Protein AF-A0A2V6FK51-F1 (afdb_monomer_lite)

Foldseek 3Di:
DDDDDDDDPVVVVVLQPPPPCNVPVVVLCVVCVVVQLVLLVVQDPDSVLSVVLLVVLVVVCVSVVHDSVPVVSSSVSSVVSSVVVVVVVVVVVVVVVVVVVVDDPDPPPPPDDD

Structure (mmCIF, N/CA/C/O backbone):
data_AF-A0A2V6FK51-F1
#
_entry.id   AF-A0A2V6FK51-F1
#
loop_
_atom_site.group_PDB
_atom_site.id
_atom_site.type_symbol
_atom_site.label_atom_id
_atom_site.label_alt_id
_atom_site.label_comp_id
_atom_site.label_asym_id
_atom_site.label_entity_id
_atom_site.label_seq_id
_atom_site.pdbx_PDB_ins_code
_atom_site.Cartn_x
_atom_site.Cartn_y
_atom_site.Cartn_z
_atom_site.occupancy
_atom_site.B_iso_or_equiv
_atom_site.auth_seq_id
_atom_site.auth_comp_id
_atom_site.auth_asym_id
_atom_site.auth_atom_id
_atom_site.pdbx_PDB_model_num
ATOM 1 N N . MET A 1 1 ? -17.491 18.019 -10.971 1.00 32.50 1 MET A N 1
ATOM 2 C CA . MET A 1 1 ? -17.907 16.811 -10.222 1.00 32.50 1 MET A CA 1
ATOM 3 C C . MET A 1 1 ? -17.814 15.612 -11.153 1.00 32.50 1 MET A C 1
ATOM 5 O O . MET A 1 1 ? -18.586 15.556 -12.096 1.00 32.50 1 MET A O 1
ATOM 9 N N . ARG A 1 2 ? -16.840 14.709 -10.980 1.00 35.91 2 ARG A N 1
ATOM 10 C CA . ARG A 1 2 ? -16.778 13.467 -11.771 1.00 35.91 2 ARG A CA 1
ATOM 11 C C . ARG A 1 2 ? -17.301 12.322 -10.911 1.00 35.91 2 ARG A C 1
ATOM 13 O O . ARG A 1 2 ? -16.766 12.051 -9.841 1.00 35.91 2 ARG A O 1
ATOM 20 N N . THR A 1 3 ? -18.403 11.745 -11.363 1.00 36.16 3 THR A N 1
ATOM 21 C CA . THR A 1 3 ? -19.141 10.644 -10.752 1.00 36.16 3 THR A CA 1
ATOM 22 C C . THR A 1 3 ? -18.318 9.360 -10.807 1.00 36.16 3 THR A C 1
ATOM 24 O O . THR A 1 3 ? -17.805 8.977 -11.856 1.00 36.16 3 THR A O 1
ATOM 27 N N . TRP A 1 4 ? -18.178 8.699 -9.660 1.00 34.91 4 TRP A N 1
ATOM 28 C CA . TRP A 1 4 ? -17.469 7.431 -9.514 1.00 34.91 4 TRP A CA 1
ATOM 29 C C . TRP A 1 4 ? -18.323 6.291 -10.077 1.00 34.91 4 TRP A C 1
ATOM 31 O O . TRP A 1 4 ? -19.073 5.648 -9.346 1.00 34.91 4 TRP A O 1
ATOM 41 N N . GLN A 1 5 ? -18.234 6.041 -11.382 1.00 46.16 5 GLN A N 1
ATOM 42 C CA . GLN A 1 5 ? -18.797 4.828 -11.971 1.00 46.16 5 GLN A CA 1
ATOM 43 C C . GLN A 1 5 ? -17.912 3.632 -11.602 1.00 46.16 5 GLN A C 1
ATOM 45 O O . GLN A 1 5 ? -16.720 3.589 -11.912 1.00 46.16 5 GLN A O 1
ATOM 50 N N . ARG A 1 6 ? -18.501 2.664 -10.894 1.00 38.59 6 ARG A N 1
ATOM 51 C CA . ARG A 1 6 ? -17.890 1.367 -10.593 1.00 38.59 6 ARG A CA 1
ATOM 52 C C . ARG A 1 6 ? -17.674 0.632 -11.922 1.00 38.59 6 ARG A C 1
ATOM 54 O O . ARG A 1 6 ? -18.643 0.159 -12.504 1.00 38.59 6 ARG A O 1
ATOM 61 N N . LEU A 1 7 ? -16.423 0.571 -12.393 1.00 46.28 7 LEU A N 1
ATOM 62 C CA . LEU A 1 7 ? -16.040 -0.206 -13.580 1.00 46.28 7 LEU A CA 1
ATOM 63 C C . LEU A 1 7 ? -16.497 -1.660 -13.410 1.00 46.28 7 LEU A C 1
ATOM 65 O O . LEU A 1 7 ? -16.212 -2.291 -12.384 1.00 46.28 7 LEU A O 1
ATOM 69 N N . GLY A 1 8 ? -17.198 -2.176 -14.416 1.00 43.38 8 GLY A N 1
ATOM 70 C CA . GLY A 1 8 ? -17.653 -3.559 -14.446 1.00 43.38 8 GLY A CA 1
ATOM 71 C C . GLY A 1 8 ? -16.470 -4.513 -14.598 1.00 43.38 8 GLY A C 1
ATOM 72 O O . GLY A 1 8 ? -15.405 -4.136 -15.083 1.00 43.38 8 GLY A O 1
ATOM 73 N N . TYR A 1 9 ? -16.642 -5.777 -14.205 1.00 46.84 9 TYR A N 1
ATOM 74 C CA . TYR A 1 9 ? -15.6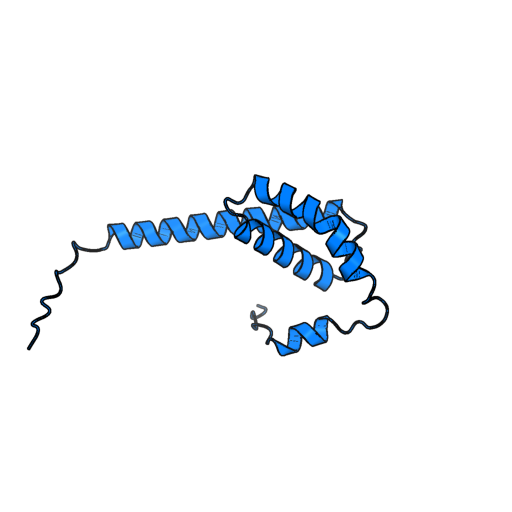13 -6.820 -14.355 1.00 46.84 9 TYR A CA 1
ATOM 75 C C . TYR A 1 9 ? -15.038 -6.901 -15.783 1.00 46.84 9 TYR A C 1
ATOM 77 O O . TYR A 1 9 ? -13.846 -7.135 -15.946 1.00 46.84 9 TYR A O 1
ATOM 85 N N . LYS A 1 10 ? -15.859 -6.597 -16.795 1.00 42.28 10 LYS A N 1
ATOM 86 C CA . LYS A 1 10 ? -15.506 -6.589 -18.223 1.00 42.28 10 LYS A CA 1
ATOM 87 C C . LYS A 1 10 ? -14.622 -5.408 -18.650 1.00 42.28 10 LYS A C 1
ATOM 89 O O . LYS A 1 10 ? -13.908 -5.504 -19.641 1.00 42.28 10 LYS A O 1
ATOM 94 N N . ASP A 1 11 ? -14.616 -4.318 -17.882 1.00 48.00 11 ASP A N 1
ATOM 95 C CA . ASP A 1 11 ? -13.700 -3.203 -18.126 1.00 48.00 11 ASP A CA 1
ATOM 96 C C . ASP A 1 11 ? -12.282 -3.550 -17.680 1.00 48.00 11 ASP A C 1
ATOM 98 O O . ASP A 1 11 ? -11.338 -3.043 -18.270 1.00 48.00 11 ASP A O 1
ATOM 102 N N . ARG A 1 12 ? -12.110 -4.428 -16.675 1.00 48.31 12 ARG A N 1
ATOM 103 C CA . ARG A 1 12 ? -10.782 -4.831 -16.177 1.00 48.31 12 ARG A CA 1
ATOM 104 C C . ARG A 1 12 ? -9.958 -5.517 -17.260 1.00 48.31 12 ARG A C 1
ATOM 106 O O . ARG A 1 12 ? -8.785 -5.204 -17.382 1.00 48.31 12 ARG A O 1
ATOM 113 N N . GLU A 1 13 ? -10.594 -6.370 -18.054 1.00 44.66 13 GLU A N 1
ATOM 114 C CA . GLU A 1 13 ? -9.969 -7.086 -19.169 1.00 44.66 13 GLU A CA 1
ATOM 115 C C . GLU A 1 13 ? -9.593 -6.120 -20.306 1.00 44.66 13 GLU A C 1
ATOM 117 O O . GLU A 1 13 ? -8.476 -6.149 -20.800 1.00 44.66 13 GLU A O 1
ATOM 122 N N . LYS A 1 14 ? -10.449 -5.132 -20.607 1.00 46.97 14 LYS A N 1
ATOM 123 C CA . LYS A 1 14 ? -10.152 -4.086 -21.603 1.00 46.97 14 LYS A CA 1
ATOM 124 C C . LYS A 1 14 ? -9.068 -3.083 -21.184 1.00 46.97 14 LYS A C 1
ATOM 126 O O . LYS A 1 14 ? -8.372 -2.567 -22.052 1.00 46.97 14 LYS A O 1
ATOM 131 N N . VAL A 1 15 ? -8.884 -2.791 -19.887 1.00 52.72 15 VAL A N 1
ATOM 132 C CA . VAL A 1 15 ? -7.704 -2.011 -19.427 1.00 52.72 15 VAL A CA 1
ATOM 133 C C . VAL A 1 15 ? -6.413 -2.844 -19.484 1.00 52.72 15 VAL A C 1
ATOM 135 O O . VAL A 1 15 ? -5.322 -2.294 -19.340 1.00 52.72 15 VAL A O 1
ATOM 138 N N . MET A 1 16 ? -6.540 -4.160 -19.672 1.00 50.62 16 MET A N 1
ATOM 139 C CA . MET A 1 16 ? -5.446 -5.124 -19.792 1.00 50.62 16 MET A CA 1
ATOM 140 C C . MET A 1 16 ? -5.154 -5.506 -21.256 1.00 50.62 16 MET A C 1
ATOM 142 O O . MET A 1 16 ? -4.412 -6.448 -21.486 1.00 50.62 16 MET A O 1
ATOM 146 N N . ASP A 1 17 ? -5.673 -4.759 -22.239 1.00 45.22 17 ASP A N 1
ATOM 147 C CA . ASP A 1 17 ? -5.408 -4.971 -23.670 1.00 45.22 17 ASP A CA 1
ATOM 148 C C . ASP A 1 17 ? -4.600 -3.808 -24.276 1.00 45.22 17 ASP A C 1
ATOM 150 O O . ASP A 1 17 ? -4.992 -3.174 -25.253 1.00 45.22 17 ASP A O 1
ATOM 154 N N . ASN A 1 18 ? -3.423 -3.523 -23.710 1.00 52.34 18 ASN A N 1
ATOM 155 C CA . ASN A 1 18 ? -2.380 -2.757 -24.414 1.00 52.34 18 ASN A CA 1
ATOM 156 C C . ASN A 1 18 ? -1.289 -3.734 -24.903 1.00 52.34 18 ASN A C 1
ATOM 158 O O . ASN A 1 18 ? -0.201 -3.856 -24.340 1.00 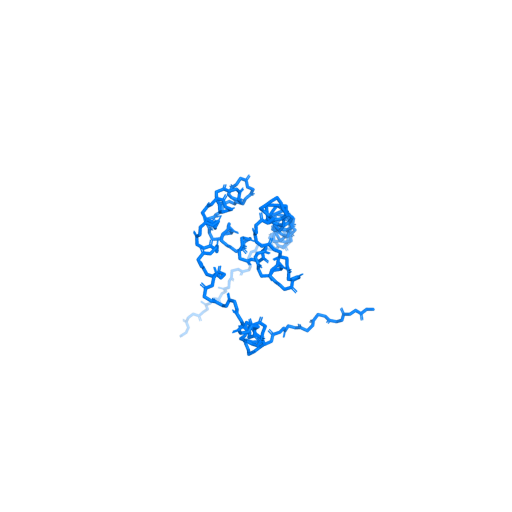52.34 18 ASN A O 1
ATOM 162 N N . VAL A 1 19 ? -1.669 -4.528 -25.905 1.00 47.94 19 VAL A N 1
ATOM 163 C CA . VAL A 1 19 ? -1.185 -5.870 -26.310 1.00 47.94 19 VAL A CA 1
ATOM 164 C C . VAL A 1 19 ? 0.267 -5.951 -26.853 1.00 47.94 19 VAL A C 1
ATOM 166 O O . VAL A 1 19 ? 0.658 -6.942 -27.450 1.00 47.94 19 VAL A O 1
ATOM 169 N N . GLY A 1 20 ? 1.141 -4.974 -26.593 1.00 42.50 20 GLY A N 1
ATOM 170 C CA . GLY A 1 20 ? 2.562 -5.049 -26.993 1.00 42.50 20 GLY A CA 1
ATOM 171 C C . GLY A 1 20 ? 3.535 -5.595 -25.933 1.00 42.50 20 GLY A C 1
ATOM 172 O O . GLY A 1 20 ? 4.614 -6.062 -26.275 1.00 42.50 20 GLY A O 1
ATOM 173 N N . SER A 1 21 ? 3.182 -5.520 -24.644 1.00 52.22 21 SER A N 1
ATOM 174 C CA . SER A 1 21 ? 4.123 -5.691 -23.514 1.00 52.22 21 SER A CA 1
ATOM 175 C C . SER A 1 21 ? 3.637 -6.648 -22.410 1.00 52.22 21 SER A C 1
ATOM 177 O O . SER A 1 21 ? 4.197 -6.686 -21.311 1.00 52.22 21 SER A O 1
ATOM 179 N N . HIS A 1 22 ? 2.581 -7.424 -22.682 1.00 50.38 22 HIS A N 1
ATOM 180 C CA . HIS A 1 22 ? 1.814 -8.138 -21.654 1.00 50.38 22 HIS A CA 1
ATOM 181 C C . HIS A 1 22 ? 2.531 -9.330 -21.002 1.00 50.38 22 HIS A C 1
ATOM 183 O O . HIS A 1 22 ? 2.208 -9.691 -19.871 1.00 50.38 22 HIS A O 1
ATOM 189 N N . GLU A 1 23 ? 3.533 -9.914 -21.654 1.00 51.91 23 GLU A N 1
ATOM 190 C CA . GLU A 1 23 ? 4.333 -10.982 -21.043 1.00 51.91 23 GLU A CA 1
ATOM 191 C C . GLU A 1 23 ? 5.326 -10.443 -20.000 1.00 51.91 23 GLU A C 1
ATOM 193 O O . GLU A 1 23 ? 5.663 -11.147 -19.050 1.00 51.91 23 GLU A O 1
ATOM 198 N N . ASN A 1 24 ? 5.719 -9.165 -20.088 1.00 67.12 24 ASN A N 1
ATOM 199 C CA . ASN A 1 24 ? 6.751 -8.608 -19.213 1.00 67.12 24 ASN A CA 1
ATOM 200 C C . ASN A 1 24 ? 6.205 -8.142 -17.849 1.00 67.12 24 ASN A C 1
ATOM 202 O O . ASN A 1 24 ? 6.858 -8.310 -16.821 1.00 67.12 24 ASN A O 1
ATOM 206 N N . TRP A 1 25 ? 4.979 -7.601 -17.789 1.00 70.38 25 TRP A N 1
ATOM 207 C CA . TRP A 1 25 ? 4.479 -6.994 -16.543 1.00 70.38 25 TRP A CA 1
ATOM 208 C C . TRP A 1 25 ? 4.255 -8.010 -15.419 1.00 70.38 25 TRP A C 1
ATOM 210 O O . TRP A 1 25 ? 4.499 -7.682 -14.260 1.00 70.38 25 TRP A O 1
ATOM 220 N N . LYS A 1 26 ? 3.818 -9.237 -15.740 1.00 74.62 26 LYS A N 1
ATOM 221 C CA . LYS A 1 26 ? 3.638 -10.302 -14.738 1.00 74.62 26 LYS A CA 1
ATOM 222 C C . LYS A 1 26 ? 4.974 -10.693 -14.116 1.00 74.62 26 LYS A C 1
ATOM 224 O O . LYS A 1 26 ? 5.048 -10.852 -12.900 1.00 74.62 26 LYS A O 1
ATOM 229 N N . SER A 1 27 ? 6.019 -10.786 -14.938 1.00 80.12 27 SER A N 1
ATOM 230 C CA . SER A 1 27 ? 7.378 -11.071 -14.477 1.00 80.12 27 SER A CA 1
ATOM 231 C C . SER A 1 27 ? 7.893 -9.942 -13.583 1.00 80.12 27 SER A C 1
ATOM 233 O O . SER A 1 27 ? 8.235 -10.187 -12.426 1.00 80.12 27 SER A O 1
ATOM 235 N N . CYS A 1 28 ? 7.824 -8.689 -14.049 1.00 77.56 28 CYS A N 1
ATOM 236 C CA . CYS A 1 28 ? 8.218 -7.525 -13.250 1.00 77.56 28 CYS A CA 1
ATOM 237 C C . CYS A 1 28 ? 7.422 -7.416 -11.937 1.00 77.56 28 CYS A C 1
ATOM 239 O O . CYS A 1 28 ? 7.975 -7.058 -10.900 1.00 77.56 28 CYS A O 1
ATOM 241 N N . PHE A 1 29 ? 6.127 -7.742 -11.955 1.00 81.38 29 PHE A N 1
ATOM 242 C CA . PHE A 1 29 ? 5.310 -7.789 -10.746 1.00 81.38 29 PHE A CA 1
ATOM 243 C C . PHE A 1 29 ? 5.808 -8.866 -9.783 1.00 81.38 29 PHE A C 1
ATOM 245 O O . PHE A 1 29 ? 6.034 -8.563 -8.616 1.00 81.38 29 PHE A O 1
ATOM 252 N N . SER A 1 30 ? 6.012 -10.097 -10.260 1.00 85.25 30 SER A N 1
ATOM 253 C CA . SER A 1 30 ? 6.472 -11.206 -9.415 1.00 85.25 30 SER A CA 1
ATOM 254 C C . SER A 1 30 ? 7.831 -10.936 -8.763 1.00 85.25 30 SER A C 1
ATOM 256 O O . SER A 1 30 ? 8.048 -11.339 -7.624 1.00 85.25 30 SER A O 1
ATOM 258 N N . GLU A 1 31 ? 8.704 -10.184 -9.437 1.00 89.56 31 GLU A N 1
ATOM 259 C CA . GLU A 1 31 ? 10.001 -9.774 -8.897 1.00 89.56 31 GLU A CA 1
ATOM 260 C C . GLU A 1 31 ? 9.863 -8.719 -7.786 1.00 89.56 31 GLU A C 1
ATOM 262 O O . GLU A 1 31 ? 10.511 -8.811 -6.744 1.00 89.56 31 GLU A O 1
ATOM 267 N N . VAL A 1 32 ? 9.017 -7.701 -7.985 1.00 90.12 32 VAL A N 1
ATOM 268 C CA . VAL A 1 32 ? 8.961 -6.530 -7.091 1.00 90.12 32 VAL A CA 1
ATOM 269 C C . VAL A 1 32 ? 7.939 -6.701 -5.955 1.00 90.12 32 VAL A C 1
ATOM 271 O O . VAL A 1 32 ? 8.102 -6.123 -4.876 1.00 90.12 32 VAL A O 1
ATOM 274 N N . ALA A 1 33 ? 6.894 -7.508 -6.154 1.00 90.81 33 ALA A N 1
ATOM 275 C CA . ALA A 1 33 ? 5.796 -7.680 -5.202 1.00 90.81 33 ALA A CA 1
ATOM 276 C C . ALA A 1 33 ? 6.233 -8.151 -3.800 1.00 90.81 33 ALA A C 1
ATOM 278 O O . ALA A 1 33 ? 5.751 -7.555 -2.834 1.00 90.81 33 ALA A O 1
ATOM 279 N N . PRO A 1 34 ? 7.161 -9.118 -3.622 1.00 94.69 34 PRO A N 1
ATOM 280 C CA . PRO A 1 34 ? 7.588 -9.545 -2.286 1.00 94.69 34 PRO A CA 1
ATOM 281 C C . PRO A 1 34 ? 8.164 -8.399 -1.439 1.00 94.69 34 PRO A C 1
ATOM 283 O O . PRO A 1 34 ? 7.838 -8.266 -0.257 1.00 94.69 34 PRO A O 1
ATOM 286 N N . GLY A 1 35 ? 8.963 -7.518 -2.051 1.00 95.69 35 GLY A N 1
ATOM 287 C CA . GLY A 1 35 ? 9.536 -6.352 -1.373 1.00 95.69 35 GLY A CA 1
ATOM 288 C C . GLY A 1 35 ? 8.486 -5.307 -0.993 1.00 95.69 35 GLY A C 1
ATOM 289 O O . GLY A 1 35 ? 8.580 -4.684 0.065 1.00 95.69 35 GLY A O 1
ATOM 290 N N . LEU A 1 36 ? 7.457 -5.139 -1.825 1.00 96.25 36 LEU A N 1
ATOM 291 C CA . LEU A 1 36 ? 6.347 -4.225 -1.549 1.00 96.25 36 LEU A CA 1
ATOM 292 C C . LEU A 1 36 ? 5.404 -4.768 -0.478 1.00 96.25 36 LEU A C 1
ATOM 294 O O . LEU A 1 36 ? 4.916 -3.988 0.334 1.00 96.25 36 LEU A O 1
ATOM 298 N N . LEU A 1 37 ? 5.181 -6.083 -0.440 1.00 97.06 37 LEU A N 1
ATOM 299 C CA . LEU A 1 37 ? 4.413 -6.740 0.617 1.00 97.06 37 LEU A CA 1
ATOM 300 C C . LEU A 1 37 ? 5.106 -6.566 1.969 1.00 97.06 37 LEU A C 1
ATOM 302 O O . LEU A 1 37 ? 4.474 -6.105 2.919 1.00 97.06 37 LEU A O 1
ATOM 306 N N . LEU A 1 38 ? 6.414 -6.842 2.047 1.00 97.12 38 LEU A N 1
ATOM 307 C CA . LEU A 1 38 ? 7.197 -6.626 3.269 1.00 97.12 38 LEU A CA 1
ATOM 308 C C . LEU A 1 38 ? 7.154 -5.161 3.724 1.00 97.12 38 LEU A C 1
ATOM 310 O O . LEU A 1 38 ? 7.075 -4.871 4.915 1.00 97.12 38 LEU A O 1
ATOM 314 N N . PHE A 1 39 ? 7.177 -4.230 2.775 1.00 97.88 39 PHE A N 1
ATOM 315 C CA . PHE A 1 39 ? 7.073 -2.808 3.067 1.00 97.88 39 PHE A CA 1
ATOM 316 C C . PHE A 1 39 ? 5.674 -2.400 3.549 1.00 97.88 39 PHE A C 1
ATOM 318 O O . PHE A 1 39 ? 5.554 -1.710 4.558 1.00 97.8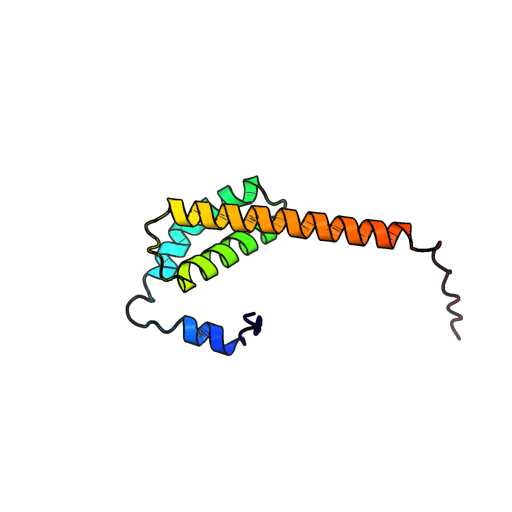8 39 PHE A O 1
ATOM 325 N N . ALA A 1 40 ? 4.610 -2.870 2.894 1.00 97.69 40 ALA A N 1
ATOM 326 C CA . ALA A 1 40 ? 3.228 -2.597 3.288 1.00 97.69 40 ALA A CA 1
ATOM 327 C C . ALA A 1 40 ? 2.915 -3.127 4.696 1.00 97.69 40 ALA A C 1
ATOM 329 O O . ALA A 1 40 ? 2.222 -2.463 5.472 1.00 97.69 40 ALA A O 1
ATOM 330 N N . ARG A 1 41 ? 3.496 -4.278 5.060 1.00 96.62 41 ARG A N 1
ATOM 331 C CA . ARG A 1 41 ? 3.404 -4.884 6.398 1.00 96.62 41 ARG A CA 1
ATOM 332 C C . ARG A 1 41 ? 3.899 -4.000 7.537 1.00 96.62 41 ARG A C 1
ATOM 334 O O . ARG A 1 41 ? 3.527 -4.240 8.677 1.00 96.62 41 ARG A O 1
ATOM 341 N N . GLN A 1 42 ? 4.686 -2.966 7.254 1.00 96.62 42 GLN A N 1
ATOM 342 C CA . GLN A 1 42 ? 5.106 -2.003 8.275 1.00 96.62 42 GLN A CA 1
ATOM 343 C C . GLN A 1 42 ? 3.961 -1.093 8.746 1.00 96.62 42 GLN A C 1
ATOM 345 O O . GLN A 1 42 ? 4.126 -0.359 9.719 1.00 96.62 42 GLN A O 1
ATOM 350 N N . TRP A 1 43 ? 2.817 -1.099 8.056 1.00 95.81 43 TRP A N 1
ATOM 351 C CA . TRP A 1 43 ? 1.697 -0.200 8.339 1.00 95.81 43 TRP A CA 1
ATOM 352 C C . TRP A 1 43 ? 0.375 -0.920 8.587 1.00 95.81 43 TRP A C 1
ATOM 354 O O . TRP A 1 43 ? -0.434 -0.431 9.372 1.00 95.81 43 TRP A O 1
ATOM 364 N N . VAL A 1 44 ? 0.132 -2.049 7.921 1.00 95.12 44 VAL A N 1
ATOM 365 C CA . VAL A 1 44 ? -1.128 -2.799 8.039 1.00 95.12 44 VAL A CA 1
ATOM 366 C C . VAL A 1 44 ? -0.957 -4.076 8.855 1.00 95.12 44 VAL A C 1
ATOM 368 O O . VAL A 1 44 ? 0.119 -4.669 8.887 1.00 95.12 44 VAL A O 1
ATOM 371 N N . GLN A 1 45 ? -2.036 -4.497 9.515 1.00 89.69 45 GLN A N 1
ATOM 372 C CA . GLN A 1 45 ? -1.984 -5.530 10.552 1.00 89.69 45 GLN A CA 1
ATOM 373 C C . GLN A 1 45 ? -1.939 -6.954 9.982 1.00 89.69 45 GLN A C 1
ATOM 375 O O . GLN A 1 45 ? -1.264 -7.823 10.537 1.00 89.69 45 GLN A O 1
ATOM 380 N N . SER A 1 46 ? -2.618 -7.217 8.859 1.00 94.50 46 SER A N 1
ATOM 381 C CA . SER A 1 46 ? -2.751 -8.570 8.304 1.00 94.50 46 SER A CA 1
ATOM 382 C C . SER A 1 46 ? -2.044 -8.767 6.956 1.00 94.50 46 SER A C 1
ATOM 384 O O . SER A 1 46 ? -1.596 -7.817 6.311 1.00 94.50 46 SER A O 1
ATOM 386 N N . ALA A 1 47 ? -1.876 -10.040 6.566 1.00 94.38 47 ALA A N 1
ATOM 387 C CA . ALA A 1 47 ? -1.294 -10.414 5.270 1.00 94.38 47 ALA A CA 1
ATOM 388 C C . ALA A 1 47 ? -2.199 -9.960 4.139 1.00 94.38 47 ALA A C 1
ATOM 390 O O . ALA A 1 47 ? -1.742 -9.307 3.207 1.00 94.38 47 ALA A O 1
ATOM 391 N N . ALA A 1 48 ? -3.486 -10.254 4.308 1.00 95.81 48 ALA A N 1
ATOM 392 C CA . ALA A 1 48 ? -4.535 -9.893 3.381 1.00 95.81 48 ALA A CA 1
ATOM 393 C C . ALA A 1 48 ? -4.574 -8.377 3.154 1.00 95.81 48 ALA A C 1
ATOM 395 O O . ALA A 1 48 ? -4.564 -7.938 2.011 1.00 95.81 48 ALA A O 1
ATOM 396 N N . ASP A 1 49 ? -4.493 -7.565 4.215 1.00 95.69 49 ASP A N 1
ATOM 397 C CA . ASP A 1 49 ? -4.488 -6.104 4.057 1.00 95.69 49 ASP A CA 1
ATOM 398 C C . ASP A 1 49 ? -3.261 -5.615 3.276 1.00 95.69 49 ASP A C 1
ATOM 400 O O . ASP A 1 49 ? -3.350 -4.671 2.492 1.00 95.69 49 ASP A O 1
ATOM 404 N N . ALA A 1 50 ? -2.096 -6.239 3.483 1.00 96.88 50 ALA A N 1
ATOM 405 C CA . ALA A 1 50 ? -0.886 -5.885 2.746 1.00 96.88 50 ALA A CA 1
ATOM 406 C C . ALA A 1 50 ? -1.009 -6.254 1.264 1.00 96.88 50 ALA A C 1
ATOM 408 O O . ALA A 1 50 ? -0.628 -5.455 0.407 1.00 96.88 50 ALA A O 1
ATOM 409 N N . GLU A 1 51 ? -1.570 -7.424 0.961 1.00 96.44 51 GLU A N 1
ATOM 410 C CA . GLU A 1 51 ? -1.871 -7.848 -0.406 1.00 96.44 51 GLU A CA 1
ATOM 411 C C . GLU A 1 51 ? -2.849 -6.889 -1.086 1.00 96.44 51 GLU A C 1
ATOM 413 O O . GLU A 1 51 ? -2.560 -6.415 -2.186 1.00 96.44 51 GLU A O 1
ATOM 418 N N . ASP A 1 52 ? -3.936 -6.517 -0.411 1.00 95.88 52 ASP A N 1
ATOM 419 C CA . ASP A 1 52 ? -4.930 -5.572 -0.922 1.00 95.88 52 ASP A CA 1
ATOM 420 C C . ASP A 1 52 ? -4.317 -4.193 -1.204 1.00 95.88 52 ASP A C 1
ATOM 422 O O . ASP A 1 52 ? -4.534 -3.609 -2.271 1.00 95.88 52 ASP A O 1
ATOM 426 N N . VAL A 1 53 ? -3.501 -3.676 -0.279 1.00 97.12 53 VAL A N 1
ATOM 427 C CA . VAL A 1 53 ? -2.788 -2.401 -0.449 1.00 97.12 53 VAL A CA 1
ATOM 428 C C . VAL A 1 53 ? -1.859 -2.447 -1.661 1.00 97.12 53 VAL A C 1
ATOM 430 O O . VAL A 1 53 ? -1.858 -1.514 -2.472 1.00 97.12 53 VAL A O 1
ATOM 433 N N . VAL A 1 54 ? -1.057 -3.508 -1.792 1.00 96.44 54 VAL A N 1
ATOM 434 C CA . VAL A 1 54 ? -0.101 -3.658 -2.895 1.00 96.44 54 VAL A CA 1
ATOM 435 C C . VAL A 1 54 ? -0.843 -3.793 -4.223 1.00 96.44 54 VAL A C 1
ATOM 437 O O . VAL A 1 54 ? -0.510 -3.081 -5.172 1.00 96.44 54 VAL A O 1
ATOM 440 N N . GLN A 1 55 ? -1.893 -4.614 -4.293 1.00 93.62 55 GLN A N 1
ATOM 441 C CA . GLN A 1 55 ? -2.722 -4.753 -5.492 1.00 93.62 55 GLN A CA 1
ATOM 442 C C . GLN A 1 55 ? -3.367 -3.422 -5.899 1.00 93.62 55 GLN A C 1
ATOM 444 O O . GLN A 1 55 ? -3.283 -3.026 -7.064 1.00 93.62 55 GLN A O 1
ATOM 449 N N . GLU A 1 56 ? -3.966 -2.685 -4.958 1.00 95.31 56 GLU A N 1
ATOM 450 C CA . GLU A 1 56 ? -4.586 -1.389 -5.248 1.00 95.31 56 GLU A CA 1
ATOM 451 C C . GLU A 1 56 ? -3.549 -0.364 -5.747 1.00 95.31 56 GLU A C 1
ATOM 453 O O . GLU A 1 56 ? -3.811 0.365 -6.715 1.00 95.31 56 GLU A O 1
ATOM 458 N N . ALA A 1 57 ? -2.362 -0.322 -5.134 1.00 95.19 57 ALA A N 1
ATOM 459 C CA . ALA A 1 57 ? -1.267 0.540 -5.568 1.00 95.19 57 ALA A CA 1
ATOM 460 C C . ALA A 1 57 ? -0.802 0.194 -6.989 1.00 95.19 57 ALA A C 1
ATOM 462 O O . ALA A 1 57 ? -0.692 1.094 -7.823 1.00 95.19 57 ALA A O 1
ATOM 463 N N . PHE A 1 58 ? -0.611 -1.091 -7.295 1.00 90.81 58 PHE A N 1
ATOM 464 C CA . PHE A 1 58 ? -0.217 -1.549 -8.628 1.00 90.81 58 PHE A CA 1
ATOM 465 C C . PHE A 1 58 ? -1.260 -1.230 -9.693 1.00 90.81 58 PHE A C 1
ATOM 467 O O . PHE A 1 58 ? -0.913 -0.685 -10.738 1.00 90.81 58 PHE A O 1
ATOM 474 N N . VAL A 1 59 ? -2.543 -1.493 -9.429 1.00 89.56 59 VAL A N 1
ATOM 475 C CA . VAL A 1 59 ? -3.622 -1.164 -10.373 1.00 89.56 59 VAL A CA 1
ATOM 476 C C . VAL A 1 59 ? -3.636 0.337 -10.668 1.00 89.56 59 VAL A C 1
ATOM 478 O O . VAL A 1 59 ? -3.781 0.745 -11.822 1.00 89.56 59 VAL A O 1
ATOM 481 N N . LYS A 1 60 ? -3.457 1.182 -9.647 1.00 90.19 60 LYS A N 1
ATOM 482 C CA . LYS A 1 60 ? -3.381 2.642 -9.819 1.00 90.19 60 LYS A CA 1
ATOM 483 C C . LYS A 1 60 ? -2.134 3.076 -10.583 1.00 90.19 60 LYS A C 1
ATOM 485 O O . LYS A 1 60 ? -2.230 3.973 -11.418 1.00 90.19 60 LYS A O 1
ATOM 490 N N . PHE A 1 61 ? -0.995 2.455 -10.305 1.00 90.19 61 PHE A N 1
ATOM 491 C CA . PHE A 1 61 ? 0.275 2.726 -10.968 1.00 90.19 61 PHE A CA 1
ATOM 492 C C . PHE A 1 61 ? 0.212 2.372 -12.460 1.00 90.19 61 PHE A C 1
ATOM 494 O O . PHE A 1 61 ? 0.546 3.198 -13.310 1.00 90.19 61 PHE A O 1
ATOM 501 N N . TRP A 1 62 ? -0.326 1.192 -12.776 1.00 84.81 62 TRP A N 1
ATOM 502 C CA . TRP A 1 62 ? -0.512 0.701 -14.139 1.00 84.81 62 TRP A CA 1
ATOM 503 C C . TRP A 1 62 ? -1.495 1.551 -14.942 1.00 84.81 62 TRP A C 1
ATOM 505 O O . TRP A 1 62 ? -1.195 1.962 -16.056 1.00 84.81 62 TRP A O 1
ATOM 515 N N . ARG A 1 63 ? -2.649 1.908 -14.359 1.00 86.31 63 ARG A N 1
ATOM 516 C CA . ARG A 1 63 ? -3.646 2.778 -15.017 1.00 86.31 63 ARG A CA 1
ATOM 517 C C . ARG A 1 63 ? -3.105 4.157 -15.394 1.00 86.31 63 ARG A C 1
ATOM 519 O O . ARG A 1 63 ? -3.674 4.816 -16.257 1.00 86.31 63 ARG A O 1
ATOM 526 N N . ARG A 1 64 ? -2.043 4.609 -14.727 1.00 88.56 64 ARG A N 1
ATOM 527 C CA . ARG A 1 64 ? -1.344 5.866 -15.026 1.00 88.56 64 ARG A CA 1
ATOM 528 C C . ARG A 1 64 ? -0.193 5.687 -16.017 1.00 88.56 64 ARG A C 1
ATOM 530 O O . ARG A 1 64 ? 0.506 6.655 -16.295 1.00 88.56 64 ARG A O 1
ATOM 537 N N . ASN A 1 65 ? -0.006 4.475 -16.540 1.00 85.19 65 ASN A N 1
ATOM 538 C CA . ASN A 1 65 ? 1.045 4.104 -17.481 1.00 85.19 65 ASN A CA 1
ATOM 539 C C . ASN A 1 65 ? 2.454 4.473 -16.972 1.00 85.19 65 ASN A C 1
ATOM 541 O O . ASN A 1 65 ? 3.304 4.937 -17.732 1.00 85.19 65 ASN A O 1
ATOM 545 N N . HIS A 1 66 ? 2.686 4.329 -15.661 1.00 85.31 66 HIS A N 1
ATOM 546 C CA . HIS A 1 66 ? 3.992 4.577 -15.055 1.00 85.31 66 HIS A CA 1
ATOM 547 C C . HIS A 1 66 ? 4.969 3.429 -15.354 1.00 85.31 66 HIS A C 1
ATOM 549 O O . HIS A 1 66 ? 4.578 2.263 -15.379 1.00 85.31 66 HIS A O 1
ATOM 555 N N . ASN A 1 67 ? 6.253 3.757 -15.535 1.00 85.44 67 ASN A N 1
ATOM 556 C CA . ASN A 1 67 ? 7.311 2.760 -15.712 1.00 85.44 67 ASN A CA 1
ATOM 557 C C . ASN A 1 67 ? 7.584 2.031 -14.383 1.00 85.44 67 ASN A C 1
ATOM 559 O O . ASN A 1 67 ? 7.921 2.673 -13.390 1.00 85.44 67 ASN A O 1
ATOM 563 N N . ILE A 1 68 ? 7.478 0.700 -14.381 1.00 82.62 68 ILE A N 1
ATOM 564 C CA . ILE A 1 68 ? 7.689 -0.168 -13.212 1.00 82.62 68 ILE A CA 1
ATOM 565 C C . ILE A 1 68 ? 9.121 -0.125 -12.661 1.00 82.62 68 ILE A C 1
ATOM 567 O O . ILE A 1 68 ? 9.327 -0.358 -11.471 1.00 82.62 68 ILE A O 1
ATOM 571 N N . GLU A 1 69 ? 10.100 0.253 -13.486 1.00 84.00 69 GLU A N 1
ATOM 572 C CA . GLU A 1 69 ? 11.479 0.498 -13.045 1.00 84.00 69 GLU A CA 1
ATOM 573 C C . GLU A 1 69 ? 11.566 1.662 -12.049 1.00 84.00 69 GLU A C 1
ATOM 575 O O . GLU A 1 69 ? 12.494 1.727 -11.240 1.00 84.00 69 GLU A O 1
ATOM 580 N N . ASN A 1 70 ? 10.568 2.555 -12.034 1.00 89.69 70 ASN A N 1
ATOM 581 C CA . ASN A 1 70 ? 10.447 3.596 -11.023 1.00 89.69 70 ASN A CA 1
ATOM 582 C C . ASN A 1 70 ? 9.929 3.016 -9.696 1.00 89.69 70 ASN A C 1
ATOM 584 O O . ASN A 1 70 ? 8.807 3.282 -9.248 1.00 89.69 70 ASN A O 1
ATOM 588 N N . ARG A 1 71 ? 10.792 2.226 -9.046 1.00 90.25 71 ARG A N 1
ATOM 589 C CA . ARG A 1 71 ? 10.527 1.594 -7.749 1.00 90.25 71 ARG A CA 1
ATOM 590 C C . ARG A 1 71 ? 10.183 2.641 -6.691 1.00 90.25 71 ARG A C 1
ATOM 592 O O . ARG A 1 71 ? 9.244 2.444 -5.932 1.00 90.25 71 ARG A O 1
ATOM 599 N N . ALA A 1 72 ? 10.857 3.791 -6.681 1.00 94.50 72 ALA A N 1
ATOM 600 C CA . ALA A 1 72 ? 10.574 4.866 -5.728 1.00 94.50 72 ALA A CA 1
ATOM 601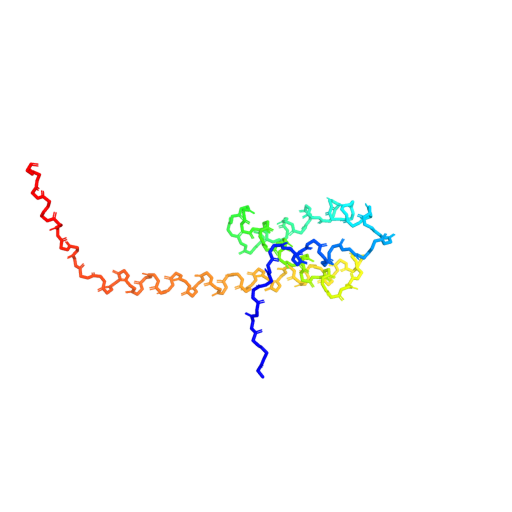 C C . ALA A 1 72 ? 9.108 5.335 -5.791 1.00 94.50 72 ALA A C 1
ATOM 603 O O . ALA A 1 72 ? 8.445 5.437 -4.757 1.00 94.50 72 ALA A O 1
ATOM 604 N N . LEU A 1 73 ? 8.576 5.557 -6.998 1.00 94.38 73 LEU A N 1
ATOM 605 C CA . LEU A 1 73 ? 7.178 5.946 -7.186 1.00 94.38 73 LEU A CA 1
ATOM 606 C C . LEU A 1 73 ? 6.210 4.829 -6.775 1.00 94.38 73 LEU A C 1
ATOM 608 O O . LEU A 1 73 ? 5.158 5.108 -6.201 1.00 94.38 73 LEU A O 1
ATOM 612 N N . LEU A 1 74 ? 6.566 3.570 -7.029 1.00 93.69 74 LEU A N 1
ATOM 613 C CA . LEU A 1 74 ? 5.752 2.418 -6.648 1.00 93.69 74 LEU A CA 1
ATOM 614 C C . LEU A 1 74 ? 5.681 2.248 -5.121 1.00 93.69 74 LEU A C 1
ATOM 616 O O . LEU A 1 74 ? 4.589 2.122 -4.569 1.00 93.69 74 LEU A O 1
ATOM 620 N N . TYR A 1 75 ? 6.811 2.358 -4.420 1.00 96.25 75 TYR A N 1
ATOM 621 C CA . TYR A 1 75 ? 6.856 2.377 -2.953 1.00 96.25 75 TYR A CA 1
ATOM 622 C C . TYR A 1 75 ? 6.079 3.578 -2.386 1.00 96.25 75 TYR A C 1
ATOM 624 O O . TYR A 1 75 ? 5.318 3.430 -1.427 1.00 96.25 75 TYR A O 1
ATOM 632 N N . ALA A 1 76 ? 6.193 4.761 -2.999 1.00 97.19 76 ALA A N 1
ATOM 633 C CA . ALA A 1 76 ? 5.400 5.923 -2.602 1.00 97.19 76 ALA A CA 1
ATOM 634 C C . ALA A 1 76 ? 3.890 5.670 -2.761 1.00 97.19 76 ALA A C 1
ATOM 636 O O . ALA A 1 76 ? 3.118 5.990 -1.857 1.00 97.19 76 ALA A O 1
ATOM 637 N N . ALA A 1 77 ? 3.470 5.036 -3.861 1.00 96.88 77 ALA A N 1
ATOM 638 C CA . ALA A 1 77 ? 2.078 4.660 -4.079 1.00 96.88 77 ALA A CA 1
ATOM 639 C C . ALA A 1 77 ? 1.585 3.673 -3.011 1.00 96.88 77 ALA A C 1
ATOM 641 O O . ALA A 1 77 ? 0.547 3.920 -2.399 1.00 96.88 77 ALA A O 1
ATOM 642 N N . VAL A 1 78 ? 2.347 2.611 -2.722 1.00 97.75 78 VAL A N 1
ATOM 643 C CA . VAL A 1 78 ? 2.020 1.642 -1.658 1.00 97.75 78 VAL A CA 1
ATOM 644 C C . VAL A 1 78 ? 1.877 2.349 -0.308 1.00 97.75 78 VAL A C 1
ATOM 646 O O . VAL A 1 78 ? 0.890 2.131 0.394 1.00 97.75 78 VAL A O 1
ATOM 649 N N . ARG A 1 79 ? 2.782 3.281 0.024 1.00 98.00 79 ARG A N 1
ATOM 650 C CA . ARG A 1 79 ? 2.681 4.102 1.242 1.00 98.00 79 ARG A CA 1
ATOM 651 C C . ARG A 1 79 ? 1.393 4.900 1.310 1.00 98.00 79 ARG A C 1
ATOM 653 O O . ARG A 1 79 ? 0.719 4.894 2.339 1.00 98.00 79 ARG A O 1
ATOM 660 N N . SER A 1 80 ? 1.052 5.608 0.239 1.00 97.56 80 SER A N 1
ATOM 661 C CA . SER A 1 80 ? -0.170 6.409 0.200 1.00 97.56 80 SER A CA 1
ATOM 662 C C . SER A 1 80 ? -1.411 5.542 0.413 1.00 97.56 80 SER A C 1
ATOM 664 O O . SER A 1 80 ? -2.258 5.891 1.235 1.00 97.56 80 SER A O 1
ATOM 666 N N . ILE A 1 81 ? -1.484 4.388 -0.255 1.00 97.94 81 ILE A N 1
ATOM 667 C CA . ILE A 1 81 ? -2.617 3.465 -0.137 1.00 97.94 81 ILE A CA 1
ATOM 668 C C . ILE A 1 81 ? -2.715 2.855 1.263 1.00 97.94 81 ILE A C 1
ATOM 670 O O . ILE A 1 81 ? -3.810 2.824 1.824 1.00 97.94 81 ILE A O 1
ATOM 674 N N . ALA A 1 82 ? -1.597 2.453 1.870 1.00 97.81 82 ALA A N 1
ATOM 675 C CA . ALA A 1 82 ? -1.582 1.935 3.237 1.00 97.81 82 ALA A CA 1
ATOM 676 C C . ALA A 1 82 ? -2.074 2.971 4.259 1.00 97.81 82 ALA A C 1
ATOM 678 O O . ALA A 1 82 ? -2.897 2.672 5.124 1.00 97.81 82 ALA A O 1
ATOM 679 N N . LEU A 1 83 ? -1.621 4.222 4.143 1.00 96.69 83 LEU A N 1
ATOM 680 C CA . LEU A 1 83 ? -2.073 5.294 5.031 1.00 96.69 83 LEU A CA 1
ATOM 681 C C . LEU A 1 83 ? -3.569 5.581 4.855 1.00 96.69 83 LEU A C 1
ATOM 683 O O . LEU A 1 83 ? -4.278 5.816 5.835 1.00 96.69 83 LEU A O 1
ATOM 687 N N . ASP A 1 84 ? -4.073 5.539 3.624 1.00 96.19 84 ASP A N 1
ATOM 688 C CA . ASP A 1 84 ? -5.502 5.697 3.355 1.00 96.19 84 ASP A CA 1
ATOM 689 C C . ASP A 1 84 ? -6.328 4.515 3.868 1.00 96.19 84 ASP A C 1
ATOM 691 O O . ASP A 1 84 ? -7.447 4.718 4.351 1.00 96.19 84 ASP A O 1
ATOM 695 N N . PHE A 1 85 ? -5.784 3.298 3.812 1.00 94.75 85 PHE A N 1
ATOM 696 C CA . PHE A 1 85 ? -6.361 2.111 4.437 1.00 94.75 85 PHE A CA 1
ATOM 697 C C . PHE A 1 85 ? -6.503 2.306 5.953 1.00 94.75 85 PHE A C 1
ATOM 699 O O . PHE A 1 85 ? -7.625 2.282 6.455 1.00 94.75 85 PHE A O 1
ATOM 706 N N . ILE A 1 86 ? -5.421 2.653 6.660 1.00 94.25 86 ILE A N 1
ATOM 707 C CA . ILE A 1 86 ? -5.443 2.895 8.116 1.00 94.25 86 ILE A CA 1
ATOM 708 C C . ILE A 1 86 ? -6.460 3.978 8.490 1.00 94.25 86 ILE A C 1
ATOM 710 O O . ILE A 1 86 ? -7.212 3.856 9.457 1.00 94.25 86 ILE A O 1
ATOM 714 N N . ARG A 1 87 ? -6.516 5.070 7.717 1.00 94.38 87 ARG A N 1
ATOM 715 C CA . ARG A 1 87 ? -7.484 6.148 7.963 1.00 94.38 87 ARG A CA 1
ATOM 716 C C . ARG A 1 87 ? -8.925 5.675 7.777 1.00 94.38 87 ARG A C 1
ATOM 718 O O . ARG A 1 87 ? -9.796 6.121 8.522 1.00 94.38 87 ARG A O 1
ATOM 725 N N . ARG A 1 88 ? -9.198 4.843 6.765 1.00 91.88 88 ARG A N 1
ATOM 726 C CA . ARG A 1 88 ? -10.527 4.251 6.531 1.00 91.88 88 ARG A CA 1
ATOM 727 C C . ARG A 1 88 ? -10.911 3.322 7.675 1.00 91.88 88 ARG A C 1
ATOM 729 O O . ARG A 1 88 ? -12.015 3.467 8.194 1.00 91.88 88 ARG A O 1
ATOM 736 N N . ASP A 1 89 ? -9.996 2.456 8.082 1.00 90.88 89 ASP A N 1
ATOM 737 C CA . ASP A 1 89 ? -10.207 1.485 9.148 1.00 90.88 89 ASP A CA 1
ATOM 738 C C . ASP A 1 89 ? -10.489 2.168 10.494 1.00 90.88 89 ASP A C 1
ATOM 740 O O . ASP A 1 89 ? -11.531 1.957 11.107 1.00 90.88 89 ASP A O 1
ATOM 744 N N . LYS A 1 90 ? -9.682 3.169 10.866 1.00 90.88 90 LYS A N 1
ATOM 745 C CA . LYS A 1 90 ? -9.921 3.976 12.074 1.00 90.88 90 LYS A CA 1
ATOM 746 C C . LYS A 1 90 ? -11.282 4.682 12.071 1.00 90.88 90 LYS A C 1
ATOM 748 O O . LYS A 1 90 ? -11.909 4.839 13.120 1.00 90.88 90 LYS A O 1
ATOM 753 N N . ARG A 1 91 ? -11.745 5.156 10.906 1.00 90.62 91 ARG A N 1
ATOM 754 C CA . ARG A 1 91 ? -13.085 5.759 10.778 1.00 90.62 91 ARG A CA 1
ATOM 755 C C . ARG A 1 91 ? -14.189 4.715 10.906 1.00 90.62 91 ARG A C 1
ATOM 757 O O . ARG A 1 91 ? -15.222 5.037 11.485 1.00 90.62 91 ARG A O 1
ATOM 764 N N . ARG A 1 92 ? -13.985 3.511 10.365 1.00 89.75 92 ARG A N 1
ATOM 765 C CA . ARG A 1 92 ? -14.908 2.379 10.499 1.00 89.75 92 ARG A CA 1
ATOM 766 C C . ARG A 1 92 ? -15.032 1.967 11.966 1.00 89.75 92 ARG A C 1
ATOM 768 O O . ARG A 1 92 ? -16.128 2.071 12.501 1.00 89.75 92 ARG A O 1
ATOM 775 N N . ALA A 1 93 ? -13.915 1.668 12.627 1.00 89.94 93 ALA A N 1
ATOM 776 C CA . ALA A 1 93 ? -13.885 1.274 14.035 1.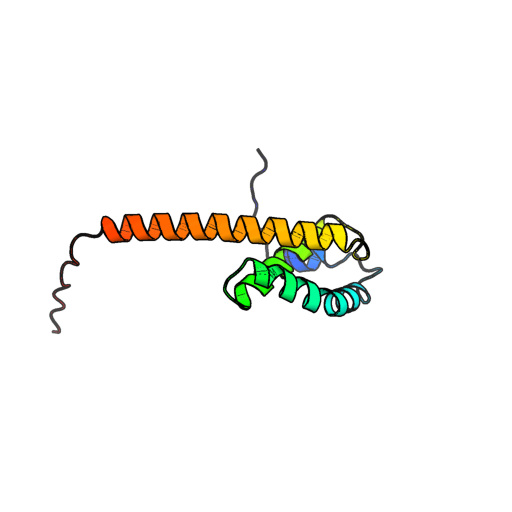00 89.94 93 ALA A CA 1
ATOM 777 C C . ALA A 1 93 ? -14.563 2.310 14.949 1.00 89.94 93 ALA A C 1
ATOM 779 O O . ALA A 1 93 ? -15.309 1.958 15.856 1.00 89.94 93 ALA A O 1
ATOM 780 N N . ARG A 1 94 ? -14.379 3.613 14.680 1.00 90.00 94 ARG A N 1
ATOM 781 C CA . ARG A 1 94 ? -15.076 4.674 15.427 1.00 90.00 94 ARG A CA 1
ATOM 782 C C . ARG A 1 94 ? -16.595 4.628 15.249 1.00 90.00 94 ARG A C 1
ATOM 784 O O . ARG A 1 94 ? -17.310 4.861 16.212 1.00 90.00 94 ARG A O 1
ATOM 791 N N . ARG A 1 95 ? -17.086 4.386 14.031 1.00 87.50 95 ARG A N 1
ATOM 792 C CA . ARG A 1 95 ? -18.531 4.296 13.763 1.00 87.50 95 ARG A CA 1
ATOM 793 C C . ARG A 1 95 ? -19.133 3.068 14.430 1.00 87.50 95 ARG A C 1
ATOM 795 O O . ARG A 1 95 ? -20.188 3.179 15.034 1.00 87.50 95 ARG A O 1
ATOM 802 N N . GLU A 1 96 ? -18.442 1.938 14.344 1.00 92.12 96 GLU A N 1
ATOM 803 C CA . GLU A 1 96 ? -18.862 0.684 14.973 1.00 92.12 96 GLU A CA 1
ATOM 804 C C . GLU A 1 96 ? -18.895 0.816 16.501 1.00 92.12 96 GLU A C 1
ATOM 806 O O . GLU A 1 96 ? -19.869 0.404 17.117 1.00 92.12 96 GLU A O 1
ATOM 811 N N . ALA A 1 97 ? -17.910 1.489 17.105 1.00 89.56 97 ALA A N 1
ATOM 812 C CA . ALA A 1 97 ? -17.904 1.766 18.542 1.00 89.56 97 ALA A CA 1
ATOM 813 C C . ALA A 1 97 ? -19.049 2.690 18.991 1.00 89.56 97 ALA A C 1
ATOM 815 O O . ALA A 1 97 ? -19.608 2.469 20.058 1.00 89.56 97 ALA A O 1
ATOM 816 N N . ILE A 1 98 ? -19.407 3.707 18.194 1.00 89.06 98 ILE A N 1
ATOM 817 C CA . ILE A 1 98 ? -20.558 4.581 18.489 1.00 89.06 98 ILE A CA 1
ATOM 818 C C . ILE A 1 98 ? -21.853 3.771 18.446 1.00 89.06 98 ILE A C 1
ATOM 820 O O . ILE A 1 98 ? -22.609 3.800 19.403 1.00 89.06 98 ILE A O 1
ATOM 824 N N . VAL A 1 99 ? -22.072 2.988 17.384 1.00 86.75 99 VAL A N 1
ATOM 825 C CA . VAL A 1 99 ? -23.266 2.133 17.268 1.00 86.75 99 VAL A CA 1
ATOM 826 C C . VAL A 1 99 ? -23.337 1.115 18.404 1.00 86.75 99 VAL A C 1
ATOM 828 O O . VAL A 1 99 ? -24.414 0.872 18.928 1.00 86.75 99 VAL A O 1
ATOM 831 N N . PHE A 1 100 ? -22.205 0.533 18.801 1.00 82.50 100 PHE A N 1
ATOM 832 C CA . PHE A 1 100 ? -22.154 -0.393 19.929 1.00 82.50 100 PHE A CA 1
ATOM 833 C C . PHE A 1 100 ? -22.472 0.293 21.264 1.00 82.50 100 PHE A C 1
ATOM 835 O O . PHE A 1 100 ? -23.133 -0.302 22.105 1.00 82.50 100 PHE A O 1
ATOM 842 N N . ALA A 1 101 ? -22.020 1.534 21.464 1.00 82.12 101 ALA A N 1
ATOM 843 C CA . ALA A 1 101 ? -22.333 2.312 22.661 1.00 82.12 101 ALA A CA 1
ATOM 844 C C . ALA A 1 101 ? -23.797 2.789 22.699 1.00 82.12 101 ALA A C 1
ATOM 846 O O . ALA A 1 101 ? -24.373 2.868 23.779 1.00 82.12 101 ALA A O 1
ATOM 847 N N . ASP A 1 102 ? -24.384 3.085 21.535 1.00 78.75 102 ASP A N 1
ATOM 848 C CA . ASP A 1 102 ? -25.786 3.495 21.378 1.00 78.75 102 ASP A CA 1
ATOM 849 C C . ASP A 1 102 ? -26.758 2.302 21.328 1.00 78.75 102 ASP A C 1
ATOM 851 O O . ASP A 1 102 ? -27.976 2.492 21.339 1.00 78.75 102 ASP A O 1
ATOM 855 N N . ALA A 1 103 ? -26.254 1.067 21.251 1.00 72.94 103 ALA A N 1
ATOM 856 C CA . ALA A 1 103 ? -27.089 -0.119 21.331 1.00 72.94 103 ALA A CA 1
ATOM 857 C C . ALA A 1 103 ? -27.639 -0.243 22.761 1.00 72.94 103 ALA A C 1
ATOM 859 O O . ALA A 1 103 ? -26.893 -0.534 23.697 1.00 72.94 103 ALA A O 1
ATOM 860 N N . GLU A 1 104 ? -28.949 -0.029 22.933 1.00 63.50 104 GLU A N 1
ATOM 861 C CA . GLU A 1 104 ? -29.647 -0.404 24.167 1.00 63.50 104 GLU A CA 1
ATOM 862 C C . GLU A 1 104 ? -29.343 -1.872 24.519 1.00 63.50 104 GLU A C 1
ATOM 864 O O . GLU A 1 104 ? -29.132 -2.679 23.602 1.00 63.50 104 GLU A O 1
ATOM 869 N N . PRO A 1 105 ? -29.296 -2.240 25.821 1.00 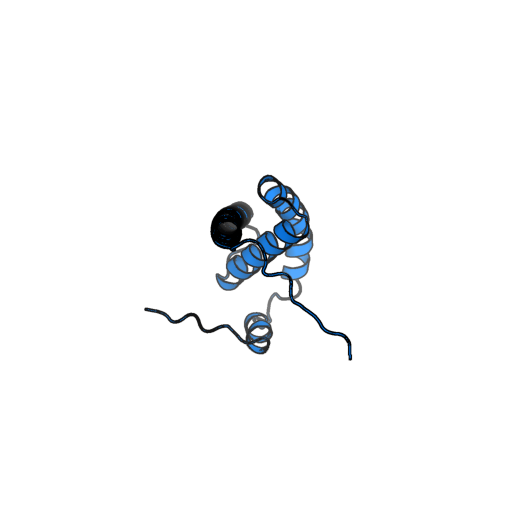62.47 105 PRO A N 1
ATOM 870 C CA . PRO A 1 105 ? -29.073 -3.623 26.226 1.00 62.47 105 PRO A CA 1
ATOM 871 C C . PRO A 1 105 ? -30.046 -4.505 25.455 1.00 62.47 105 PRO A C 1
ATOM 873 O O . PRO A 1 105 ? -31.255 -4.294 25.524 1.00 62.47 105 PRO A O 1
ATOM 876 N N . ALA A 1 106 ? -29.477 -5.410 24.654 1.00 62.06 106 ALA A N 1
ATOM 877 C CA . ALA A 1 106 ? -30.194 -6.206 23.676 1.00 62.06 106 ALA A CA 1
ATOM 878 C C . ALA A 1 106 ? -31.508 -6.709 24.277 1.00 62.06 106 ALA A C 1
ATOM 880 O O . ALA A 1 106 ? -31.494 -7.470 25.244 1.00 62.06 106 ALA A O 1
ATOM 881 N N . ILE A 1 107 ? -32.630 -6.247 23.719 1.00 66.00 107 ILE A N 1
ATOM 882 C CA . ILE A 1 107 ? -33.947 -6.811 23.998 1.00 66.00 107 ILE A CA 1
ATOM 883 C C . ILE A 1 107 ? -33.800 -8.300 23.706 1.00 66.00 107 ILE A C 1
ATOM 885 O O . ILE A 1 107 ? -33.586 -8.669 22.549 1.00 66.00 107 ILE A O 1
ATOM 889 N N . GLU A 1 108 ? -33.818 -9.134 24.748 1.00 67.06 108 GLU A N 1
ATOM 890 C CA . GLU A 1 108 ? -33.760 -10.582 24.589 1.00 67.06 108 GLU A CA 1
ATOM 891 C C . GLU A 1 108 ? -34.906 -10.970 23.658 1.00 67.06 108 GLU A C 1
ATOM 893 O O . GLU A 1 108 ? -36.074 -10.736 23.993 1.00 67.06 108 GLU A O 1
ATOM 898 N N . PRO A 1 109 ? -34.610 -11.488 22.456 1.00 69.31 109 PRO A N 1
ATOM 899 C CA . PRO A 1 109 ? -35.670 -11.871 21.558 1.00 69.31 109 PRO A CA 1
ATOM 900 C C . PRO A 1 109 ? -36.380 -13.064 22.194 1.00 69.31 109 PRO A C 1
ATOM 902 O O . PRO A 1 109 ? -35.804 -14.144 22.336 1.00 69.31 109 PRO A O 1
ATOM 905 N N . GLN A 1 110 ? -37.629 -12.854 22.606 1.00 65.75 110 GLN A N 1
ATOM 906 C CA . GLN A 1 110 ? -38.510 -13.919 23.067 1.00 65.75 110 GLN A CA 1
ATOM 907 C C . GLN A 1 110 ? -38.886 -14.777 21.858 1.00 65.75 110 GLN A C 1
ATOM 909 O O . GLN A 1 110 ? -39.917 -14.583 21.219 1.00 65.75 110 GLN A O 1
ATOM 914 N N . PHE A 1 111 ? -37.998 -15.698 21.494 1.00 73.56 111 PHE A N 1
ATOM 915 C CA . PHE A 1 111 ? -38.314 -16.741 20.535 1.00 73.56 111 PHE A CA 1
ATOM 916 C C . PHE A 1 111 ? -39.143 -17.805 21.254 1.00 73.56 111 PHE A C 1
ATOM 918 O O . PHE A 1 111 ? -38.605 -18.687 21.924 1.00 73.56 111 PHE A O 1
ATOM 925 N N . GLU A 1 112 ? -40.465 -17.703 21.128 1.00 69.94 112 GLU A N 1
ATOM 926 C CA . GLU A 1 112 ? -41.363 -18.812 21.432 1.00 69.94 112 GLU A CA 1
ATOM 927 C C . GLU A 1 112 ? -41.223 -19.862 20.324 1.00 69.94 112 GLU A C 1
ATOM 929 O O . GLU A 1 112 ? -41.616 -19.649 19.177 1.00 69.94 112 GLU A O 1
ATOM 934 N N . TRP A 1 113 ? -40.609 -20.996 20.659 1.00 72.31 113 TRP A N 1
ATOM 935 C CA . TRP A 1 113 ? -40.588 -22.170 19.793 1.00 72.31 113 TRP A CA 1
ATOM 936 C C . TRP A 1 113 ? -41.924 -22.906 19.936 1.00 72.31 113 TRP A C 1
ATOM 938 O O . TRP A 1 113 ? -42.119 -23.637 20.909 1.00 72.31 113 TRP A O 1
ATOM 948 N N . GLN A 1 114 ? -42.838 -22.678 18.989 1.00 64.81 114 GLN A N 1
ATOM 949 C CA . GLN A 1 114 ? -44.038 -23.499 18.779 1.00 64.81 114 GLN A CA 1
ATOM 950 C C . GLN A 1 114 ? -43.761 -24.661 17.826 1.00 64.81 114 GLN A C 1
ATOM 952 O O . GLN A 1 114 ? -43.045 -24.446 16.821 1.00 64.81 114 GLN A O 1
#

Radius of gyration: 20.5 Å; chains: 1; bounding box: 56×40×53 Å

Sequence (114 aa):
MRTWQRLGYKDREKVMDNVGSHENWKSCFSEVAPGLLLFARQWVQSAADAEDVVQEAFVKFWRRNHNIENRALLYAAVRSIALDFIRRDKRRARREAIVFADAEPAIEPQFEWQ

Secondary structure (DSSP, 8-state):
--------HHHHHHTT--TTSHHHHHHHHHHHHHHHHHHHTTT-SSHHHHHHHHHHHHHHHHHTT--TT-HHHHHHHHHHHHHHHHHHHHHHHHHHHHHHHHS-S---------

pLDDT: mean 79.25, std 19.59, range [32.5, 98.0]